Protein AF-A0A1H4MC48-F1 (afdb_monomer_lite)

Radius of gyration: 12.6 Å; chains: 1; bounding box: 34×26×32 Å

Sequence (63 aa):
MTSRFTELVVDRHDPERLAALWCAVLDFRVLDRGEKMVEIGSWGNEFDVVRTLAATAHAMPAA

pLDDT: mean 78.22, std 17.47, range [37.03, 96.94]

Secondary structure (DSSP, 8-state):
-----S------S-HHHHHHHHHHHH--EEEEE-SS-EEEE-SSTTSHHHHHHHTTTS-----

Foldseek 3Di:
DDDDDLDDDDDDPDQVVVQVVCCVPVVWDFDDDDPRHTDIDDPDDPNPVVVVVCVVVVPDDPD

Structure (mmCIF, N/CA/C/O backbone):
data_AF-A0A1H4MC48-F1
#
_entry.id   AF-A0A1H4MC48-F1
#
loop_
_atom_site.group_PDB
_atom_site.id
_atom_site.type_symbol
_atom_site.label_atom_id
_atom_site.label_alt_id
_atom_site.label_comp_id
_atom_site.label_asym_id
_atom_site.label_entity_id
_atom_site.label_seq_id
_atom_site.pdbx_PDB_ins_code
_atom_site.Cartn_x
_atom_site.Cartn_y
_atom_site.Cartn_z
_atom_site.occupancy
_atom_site.B_iso_or_equiv
_atom_site.auth_seq_id
_atom_site.auth_comp_id
_atom_site.auth_asym_id
_atom_site.auth_atom_id
_atom_site.pdbx_PDB_model_num
ATOM 1 N N . MET A 1 1 ? -8.773 5.295 23.069 1.00 69.69 1 MET A N 1
ATOM 2 C CA . MET A 1 1 ? -8.111 6.228 22.131 1.00 69.69 1 MET A CA 1
ATOM 3 C C . MET A 1 1 ? -8.331 5.707 20.731 1.00 69.69 1 MET A C 1
ATOM 5 O O . MET A 1 1 ? -8.258 4.498 20.551 1.00 69.69 1 MET A O 1
ATOM 9 N N . THR A 1 2 ? -8.592 6.597 19.781 1.00 78.31 2 THR A N 1
ATOM 10 C CA . THR A 1 2 ? -8.818 6.234 18.379 1.00 78.31 2 THR A CA 1
ATOM 11 C C . THR A 1 2 ? -7.968 7.158 17.521 1.00 78.31 2 THR A C 1
ATOM 13 O O . THR A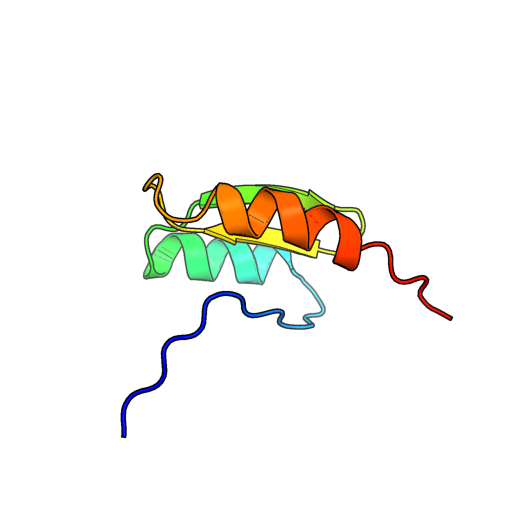 1 2 ? -8.022 8.372 17.710 1.00 78.31 2 THR A O 1
ATOM 16 N N . SER A 1 3 ? -7.190 6.588 16.605 1.00 79.88 3 SER A N 1
ATOM 17 C CA . SER A 1 3 ? -6.370 7.334 15.647 1.00 79.88 3 SER A CA 1
ATOM 18 C C . SER A 1 3 ? -6.844 7.017 14.235 1.00 79.88 3 SER A C 1
ATOM 20 O O . SER A 1 3 ? -7.167 5.868 13.935 1.00 79.88 3 SER A O 1
ATOM 22 N N . ARG A 1 4 ? -6.881 8.034 13.371 1.00 81.62 4 ARG A N 1
ATOM 23 C CA . ARG A 1 4 ? -7.112 7.885 11.932 1.00 81.62 4 ARG A CA 1
ATOM 24 C C . ARG A 1 4 ? -5.807 8.204 11.220 1.00 81.62 4 ARG A C 1
ATOM 26 O O . ARG A 1 4 ? -5.329 9.330 11.308 1.00 81.62 4 ARG A O 1
ATOM 33 N N . PHE A 1 5 ? -5.260 7.223 10.519 1.00 81.50 5 PHE A N 1
ATOM 34 C CA . PHE A 1 5 ? -4.153 7.442 9.597 1.00 81.50 5 PHE A CA 1
ATOM 35 C C . PHE A 1 5 ? -4.723 7.777 8.219 1.00 81.50 5 PHE A C 1
ATOM 37 O O . PHE A 1 5 ? -5.686 7.149 7.779 1.00 81.50 5 PHE A O 1
ATOM 44 N N . THR A 1 6 ? -4.169 8.799 7.573 1.00 81.19 6 THR A N 1
ATOM 45 C CA . THR A 1 6 ? -4.527 9.198 6.201 1.00 81.19 6 THR A CA 1
ATOM 46 C C . THR A 1 6 ? -3.553 8.637 5.174 1.00 81.19 6 THR A C 1
ATOM 48 O O . THR A 1 6 ? -3.95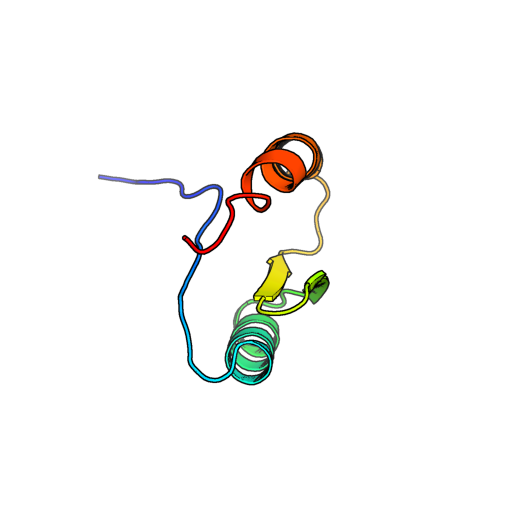2 8.381 4.047 1.00 81.19 6 THR A O 1
ATOM 51 N N . GLU A 1 7 ? -2.302 8.424 5.578 1.00 83.50 7 GLU A N 1
ATOM 52 C CA . GLU A 1 7 ? -1.225 7.879 4.759 1.00 83.50 7 GLU A CA 1
ATOM 53 C C . GLU A 1 7 ? -0.292 7.047 5.647 1.00 83.50 7 GLU A C 1
ATOM 55 O O . GLU A 1 7 ? -0.108 7.349 6.831 1.00 83.50 7 GLU A O 1
ATOM 60 N N . LEU A 1 8 ? 0.269 5.979 5.082 1.00 87.81 8 LEU A N 1
ATOM 61 C CA . LEU A 1 8 ? 1.236 5.112 5.741 1.00 87.81 8 LEU A CA 1
ATOM 62 C C . LEU A 1 8 ? 2.284 4.674 4.717 1.00 87.81 8 LEU A C 1
ATOM 64 O O . LEU A 1 8 ? 1.961 3.960 3.771 1.00 87.81 8 LEU A O 1
ATOM 68 N N . VAL A 1 9 ? 3.539 5.059 4.943 1.00 89.75 9 VAL A N 1
ATOM 69 C CA . VAL A 1 9 ? 4.681 4.624 4.131 1.00 89.75 9 VAL A CA 1
ATOM 70 C C . VAL A 1 9 ? 5.428 3.530 4.885 1.00 89.75 9 VAL A C 1
ATOM 72 O O . VAL A 1 9 ? 5.773 3.699 6.056 1.00 89.75 9 VAL A O 1
ATOM 75 N N . VAL A 1 10 ? 5.671 2.401 4.222 1.00 90.31 10 VAL A N 1
ATOM 76 C CA . VAL A 1 10 ? 6.371 1.250 4.805 1.00 90.31 10 VAL A CA 1
ATOM 77 C C . VAL A 1 10 ? 7.555 0.889 3.918 1.00 90.31 10 VAL A C 1
ATOM 79 O O . VAL A 1 10 ? 7.365 0.458 2.784 1.00 90.31 10 VAL A O 1
ATOM 82 N N . ASP A 1 11 ? 8.772 1.026 4.445 1.00 89.38 11 ASP A N 1
ATOM 83 C CA . ASP A 1 11 ? 9.984 0.622 3.731 1.00 89.38 11 ASP A CA 1
ATOM 84 C C . ASP A 1 11 ? 10.137 -0.910 3.740 1.00 89.38 11 ASP A C 1
ATOM 86 O O . ASP A 1 11 ? 10.133 -1.569 4.789 1.00 89.38 11 ASP A O 1
ATOM 90 N N . ARG A 1 12 ? 10.221 -1.505 2.549 1.00 83.31 12 ARG A N 1
ATOM 91 C CA . ARG A 1 12 ? 10.334 -2.951 2.337 1.00 83.31 12 ARG A CA 1
ATOM 92 C C . ARG A 1 12 ? 11.270 -3.241 1.178 1.00 83.31 12 ARG A C 1
ATOM 94 O O .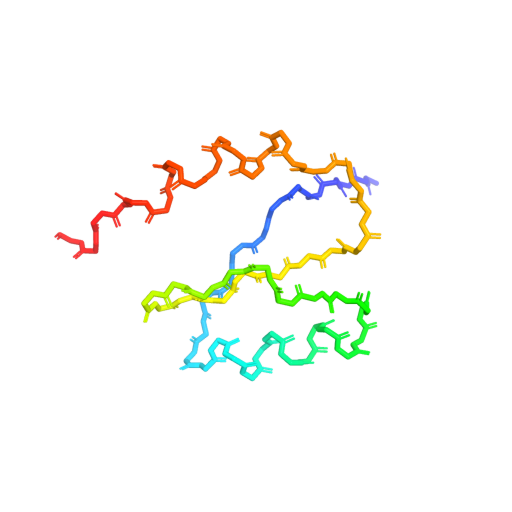 ARG A 1 12 ? 11.234 -2.581 0.153 1.00 83.31 12 ARG A O 1
ATOM 101 N N . HIS A 1 13 ? 11.995 -4.353 1.302 1.00 88.31 13 HIS A N 1
ATOM 102 C CA . HIS A 1 13 ? 12.857 -4.868 0.236 1.00 88.31 13 HIS A CA 1
ATOM 103 C C . HIS A 1 13 ? 12.092 -5.201 -1.063 1.00 88.31 13 HIS A C 1
ATOM 105 O O . HIS A 1 13 ? 12.668 -5.144 -2.142 1.00 88.31 13 HIS A O 1
ATOM 111 N N . ASP A 1 14 ? 10.818 -5.598 -0.973 1.00 92.88 14 ASP A N 1
ATOM 112 C CA . ASP A 1 14 ? 9.982 -5.919 -2.137 1.00 92.88 14 ASP A CA 1
ATOM 113 C C . ASP A 1 14 ? 8.614 -5.223 -1.999 1.00 92.88 14 ASP A C 1
ATOM 115 O O . ASP A 1 14 ? 7.731 -5.737 -1.293 1.00 92.88 14 ASP A O 1
ATOM 119 N N . PRO A 1 15 ? 8.452 -4.027 -2.595 1.00 93.44 15 PRO A N 1
ATOM 120 C CA . PRO A 1 15 ? 7.229 -3.240 -2.472 1.00 93.44 15 PRO A CA 1
ATOM 121 C C . PRO A 1 15 ? 6.047 -3.850 -3.241 1.00 93.44 15 PRO A C 1
ATOM 123 O O . PRO A 1 15 ? 4.917 -3.767 -2.763 1.00 93.44 15 PRO A O 1
ATOM 126 N N . GLU A 1 16 ? 6.276 -4.540 -4.363 1.00 95.12 16 GLU A N 1
ATOM 127 C CA . GLU A 1 16 ? 5.210 -5.199 -5.139 1.00 95.12 16 GLU A CA 1
ATOM 128 C C . GLU A 1 16 ? 4.593 -6.360 -4.357 1.00 95.12 16 GLU A C 1
ATOM 130 O O . GLU A 1 16 ? 3.371 -6.518 -4.309 1.00 95.12 16 GLU A O 1
ATOM 135 N N . ARG A 1 17 ? 5.422 -7.153 -3.669 1.00 95.56 17 ARG A N 1
ATOM 136 C CA . ARG A 1 17 ? 4.915 -8.246 -2.833 1.00 95.56 17 ARG A CA 1
ATOM 137 C C . ARG A 1 17 ? 4.118 -7.738 -1.634 1.00 95.56 17 ARG A C 1
ATOM 139 O O . ARG A 1 17 ? 3.129 -8.370 -1.257 1.00 95.56 17 ARG A O 1
ATOM 146 N N . LEU A 1 18 ? 4.529 -6.618 -1.032 1.00 95.19 18 LEU A N 1
ATOM 147 C CA . LEU A 1 18 ? 3.745 -5.993 0.034 1.00 95.19 18 LEU A CA 1
ATOM 148 C C . LEU A 1 18 ? 2.416 -5.460 -0.520 1.00 95.19 18 LEU A C 1
ATOM 150 O O . LEU A 1 18 ? 1.371 -5.745 0.058 1.00 95.19 18 LEU A O 1
ATOM 154 N N . ALA A 1 19 ? 2.436 -4.764 -1.656 1.00 95.31 19 ALA A N 1
ATOM 155 C CA . ALA A 1 19 ? 1.229 -4.261 -2.302 1.00 95.31 19 ALA A CA 1
ATOM 156 C C . ALA A 1 19 ? 0.240 -5.391 -2.622 1.00 95.31 19 ALA A C 1
ATOM 158 O O . ALA A 1 19 ? -0.933 -5.293 -2.272 1.00 95.31 19 ALA A O 1
ATOM 159 N N . ALA A 1 20 ? 0.710 -6.503 -3.197 1.00 96.25 20 ALA A N 1
ATOM 160 C CA . ALA A 1 20 ? -0.128 -7.662 -3.504 1.00 96.25 20 ALA A CA 1
ATOM 161 C C . ALA A 1 20 ? -0.829 -8.231 -2.259 1.00 96.25 20 ALA A C 1
ATOM 163 O O . ALA A 1 20 ? -2.016 -8.555 -2.313 1.00 96.25 20 ALA A O 1
ATOM 164 N N . LEU A 1 21 ? -0.120 -8.312 -1.127 1.00 95.94 21 LEU A N 1
ATOM 165 C CA . LEU A 1 21 ? -0.700 -8.750 0.144 1.00 95.94 21 LEU A CA 1
ATOM 166 C C . LEU A 1 21 ? -1.832 -7.818 0.592 1.00 95.94 21 LEU A C 1
ATOM 168 O O . LEU A 1 21 ? -2.914 -8.285 0.938 1.00 95.94 21 LEU A O 1
ATOM 172 N N . TRP A 1 22 ? -1.588 -6.509 0.594 1.00 94.38 22 TRP A N 1
ATOM 173 C CA . TRP A 1 22 ? -2.556 -5.530 1.089 1.00 94.38 22 TRP A CA 1
ATOM 174 C C . TRP A 1 22 ? -3.770 -5.406 0.165 1.00 94.38 22 TRP A C 1
ATOM 176 O O . TRP A 1 22 ? -4.897 -5.336 0.649 1.00 94.38 22 TRP A O 1
ATOM 186 N N . CYS A 1 23 ? -3.564 -5.482 -1.150 1.00 95.00 23 CYS A N 1
ATOM 187 C CA . CYS A 1 23 ? -4.646 -5.584 -2.126 1.00 95.00 23 CYS A CA 1
ATOM 188 C C . CYS A 1 23 ? -5.517 -6.823 -1.871 1.00 95.00 23 CYS A C 1
ATOM 190 O O . CYS A 1 23 ? -6.738 -6.722 -1.886 1.00 95.00 23 CYS A O 1
ATOM 192 N N . ALA A 1 24 ? -4.912 -7.976 -1.568 1.00 96.06 24 ALA A N 1
ATOM 193 C CA . ALA A 1 24 ? -5.658 -9.206 -1.311 1.00 96.06 24 ALA A CA 1
ATOM 194 C C . ALA A 1 24 ? -6.456 -9.184 0.005 1.00 96.06 24 ALA A C 1
ATOM 196 O O . ALA A 1 24 ? -7.551 -9.737 0.057 1.00 96.06 24 ALA A O 1
ATOM 197 N N . VAL A 1 25 ? -5.919 -8.582 1.072 1.00 96.94 25 VAL A N 1
ATOM 198 C CA . VAL A 1 25 ? -6.547 -8.630 2.410 1.00 96.94 25 VAL A CA 1
ATOM 199 C C . VAL A 1 25 ? -7.482 -7.458 2.705 1.00 96.94 25 VAL A C 1
ATOM 201 O O . VAL A 1 25 ? -8.403 -7.618 3.502 1.00 96.94 25 VAL A O 1
ATOM 204 N N . LEU A 1 26 ? -7.259 -6.293 2.088 1.00 91.69 26 LEU A N 1
ATOM 205 C CA . LEU A 1 26 ? -8.044 -5.072 2.319 1.00 91.69 26 LEU A CA 1
ATOM 206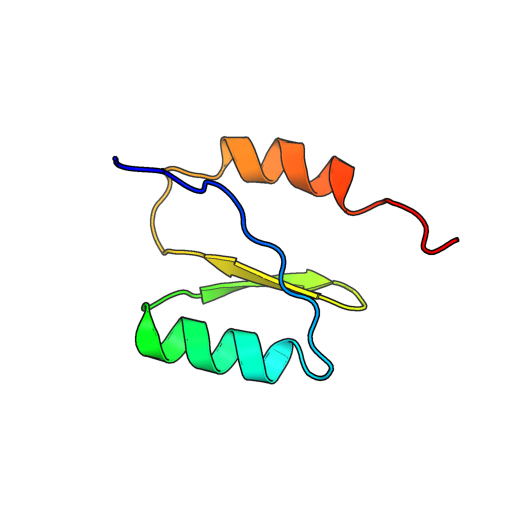 C C . LEU A 1 26 ? -8.885 -4.648 1.107 1.00 91.69 26 LEU A C 1
ATOM 208 O O . LEU A 1 26 ? -9.547 -3.615 1.177 1.00 91.69 26 LEU A O 1
ATOM 212 N N . ASP A 1 27 ? -8.840 -5.406 0.005 1.00 91.25 27 ASP A N 1
ATOM 213 C CA . ASP A 1 27 ? -9.444 -5.037 -1.288 1.00 91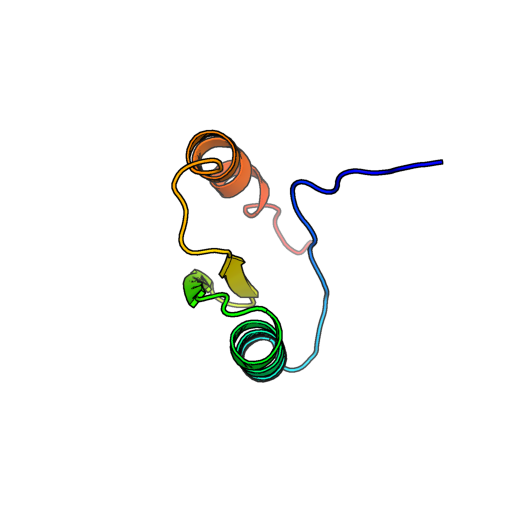.25 27 ASP A CA 1
ATOM 214 C C . ASP A 1 27 ? -8.947 -3.673 -1.812 1.00 91.25 27 ASP A C 1
ATOM 216 O O . ASP A 1 27 ? -9.662 -2.880 -2.429 1.00 91.25 27 ASP A O 1
ATOM 220 N N . PHE A 1 28 ? -7.680 -3.366 -1.524 1.00 91.75 28 PHE A N 1
ATOM 221 C CA . PHE A 1 28 ? -7.001 -2.207 -2.095 1.00 91.75 28 PHE A CA 1
ATOM 222 C C . PHE A 1 28 ? -6.594 -2.482 -3.544 1.00 91.75 28 PHE A C 1
ATOM 224 O O . PHE A 1 28 ? -6.536 -3.624 -4.004 1.00 91.75 28 PHE A O 1
ATOM 231 N N . ARG A 1 29 ? -6.288 -1.416 -4.280 1.00 92.38 29 ARG A N 1
ATOM 232 C CA . ARG A 1 29 ? -5.764 -1.489 -5.644 1.00 92.38 29 ARG A CA 1
ATOM 233 C C . ARG A 1 29 ? -4.482 -0.696 -5.753 1.00 92.38 29 ARG A C 1
ATOM 235 O O . ARG A 1 29 ? -4.312 0.295 -5.049 1.00 92.38 29 ARG A O 1
ATOM 242 N N . VAL A 1 30 ? -3.618 -1.124 -6.669 1.00 93.25 30 VAL A N 1
ATOM 243 C CA . VAL A 1 30 ? -2.455 -0.332 -7.067 1.00 93.25 30 VAL A CA 1
ATOM 244 C C . VAL A 1 30 ? -2.939 0.912 -7.793 1.00 93.25 30 VAL A C 1
ATOM 246 O O . VAL A 1 30 ? -3.743 0.819 -8.722 1.00 93.25 30 VAL A O 1
ATOM 249 N N . LEU A 1 31 ? -2.457 2.054 -7.329 1.00 90.50 31 LEU A N 1
ATOM 250 C CA . LEU A 1 31 ? -2.813 3.377 -7.823 1.00 90.50 31 LEU A CA 1
ATOM 251 C C . LEU A 1 31 ? -1.699 3.918 -8.704 1.00 90.50 31 LEU A C 1
ATOM 253 O O . LEU A 1 31 ? -1.969 4.386 -9.805 1.00 90.50 31 LEU A O 1
ATOM 257 N N . ASP A 1 32 ? -0.462 3.785 -8.224 1.00 89.62 32 ASP A N 1
ATOM 258 C CA . ASP A 1 32 ? 0.734 4.228 -8.921 1.00 89.62 32 ASP A CA 1
ATOM 259 C C . ASP A 1 32 ? 1.936 3.321 -8.625 1.00 89.62 32 ASP A C 1
ATOM 261 O O . ASP A 1 32 ? 1.992 2.611 -7.613 1.00 89.62 32 ASP A O 1
ATOM 265 N N . ARG A 1 33 ? 2.901 3.340 -9.544 1.00 92.19 33 ARG A N 1
ATOM 266 C CA . ARG A 1 33 ? 4.189 2.659 -9.433 1.00 92.19 33 ARG A CA 1
ATOM 267 C C . ARG A 1 33 ? 5.301 3.662 -9.696 1.00 92.19 33 ARG A C 1
ATOM 269 O O . ARG A 1 33 ? 5.532 4.049 -10.839 1.00 92.19 33 ARG A O 1
ATOM 276 N N . GLY A 1 34 ? 6.013 4.024 -8.635 1.00 87.44 34 GLY A N 1
ATOM 277 C CA . GLY A 1 34 ? 7.225 4.832 -8.709 1.00 87.44 34 GLY A CA 1
ATOM 278 C C . GLY A 1 34 ? 8.483 3.970 -8.834 1.00 87.44 34 GLY A C 1
ATOM 279 O O . GLY A 1 34 ? 8.432 2.745 -8.756 1.00 87.44 34 GLY A O 1
ATOM 280 N N . GLU A 1 35 ? 9.650 4.607 -8.962 1.00 85.44 35 GLU A N 1
ATOM 281 C CA . GLU A 1 35 ? 10.929 3.897 -9.147 1.00 85.44 35 GLU A CA 1
ATOM 282 C C . GLU A 1 35 ? 11.273 2.921 -8.008 1.00 85.44 35 GLU A C 1
ATOM 284 O O . GLU A 1 35 ? 11.958 1.923 -8.232 1.00 85.44 35 GLU A O 1
ATOM 289 N N . LYS A 1 36 ? 10.829 3.204 -6.777 1.00 87.75 36 LYS A N 1
ATOM 290 C CA . LYS A 1 36 ? 11.147 2.405 -5.577 1.00 87.75 36 LYS A CA 1
ATOM 291 C C . LYS A 1 36 ? 9.952 2.182 -4.653 1.00 87.75 36 LYS A C 1
ATOM 293 O O . LYS A 1 36 ? 10.125 1.731 -3.524 1.00 87.75 36 LYS A O 1
ATOM 298 N N . MET A 1 37 ? 8.745 2.506 -5.107 1.00 90.12 37 MET A N 1
ATOM 299 C CA . MET A 1 37 ? 7.538 2.396 -4.297 1.00 90.12 37 MET A CA 1
ATOM 300 C C . MET A 1 37 ? 6.343 1.952 -5.129 1.00 90.12 37 MET A C 1
ATOM 302 O O . MET A 1 37 ? 6.283 2.180 -6.335 1.00 90.12 37 MET A O 1
ATOM 306 N N . VAL A 1 38 ? 5.366 1.364 -4.448 1.00 94.25 38 VAL A N 1
ATOM 307 C CA . VAL A 1 38 ? 4.055 1.059 -5.014 1.00 94.25 38 VAL A CA 1
ATOM 308 C C . VAL A 1 38 ? 3.018 1.731 -4.131 1.00 94.25 38 VAL A C 1
ATOM 310 O O . VAL A 1 38 ? 2.960 1.459 -2.931 1.00 94.25 38 VAL A O 1
ATOM 313 N N . GLU A 1 39 ? 2.215 2.614 -4.716 1.00 92.69 39 GLU A N 1
ATOM 314 C CA . GLU A 1 39 ? 1.097 3.242 -4.022 1.00 92.69 39 GLU A CA 1
ATOM 315 C C . GLU A 1 39 ? -0.146 2.356 -4.145 1.00 92.69 39 GLU A C 1
ATOM 317 O O . GLU A 1 39 ? -0.503 1.900 -5.237 1.00 92.69 39 GLU A O 1
ATOM 322 N N . ILE A 1 40 ? -0.828 2.122 -3.023 1.00 92.38 40 ILE A N 1
ATOM 323 C CA . ILE A 1 40 ? -2.080 1.364 -2.965 1.00 92.38 40 ILE A CA 1
ATOM 324 C C . ILE A 1 40 ? -3.144 2.133 -2.187 1.00 92.38 40 ILE A C 1
ATOM 326 O O . ILE A 1 40 ? -2.835 2.894 -1.273 1.00 92.38 40 ILE A O 1
ATOM 330 N N . GLY A 1 41 ? -4.416 1.891 -2.493 1.00 90.12 41 GLY A N 1
ATOM 331 C CA . GLY A 1 41 ? -5.516 2.459 -1.718 1.00 90.12 41 GLY A CA 1
ATOM 332 C C . GLY A 1 41 ? -6.869 1.848 -2.044 1.00 90.12 41 GLY A C 1
ATOM 333 O O . GLY A 1 41 ? -6.991 1.006 -2.935 1.00 90.12 41 GLY A O 1
ATOM 334 N N . SER A 1 42 ? -7.893 2.263 -1.299 1.00 87.31 42 SER A N 1
ATOM 335 C CA . SER A 1 42 ? -9.258 1.768 -1.470 1.00 87.31 42 SER A CA 1
ATOM 336 C C . SER A 1 42 ? -9.924 2.307 -2.739 1.00 87.31 42 SER A C 1
ATOM 338 O O . SER A 1 42 ? -9.578 3.368 -3.268 1.00 87.31 42 SER A O 1
ATOM 340 N N . TRP A 1 43 ? -10.920 1.564 -3.223 1.00 70.00 43 TRP A N 1
ATOM 341 C CA . TRP A 1 43 ? -11.780 1.973 -4.329 1.00 70.00 43 TRP A CA 1
ATOM 342 C C . TRP A 1 43 ? -12.900 2.875 -3.787 1.00 70.00 43 TRP A C 1
ATOM 344 O O . TRP A 1 43 ? -13.975 2.407 -3.425 1.00 70.00 43 TRP A O 1
ATOM 354 N N . GLY A 1 44 ? -12.627 4.170 -3.627 1.00 62.31 44 GLY A N 1
ATOM 355 C CA . GLY A 1 44 ? -13.605 5.106 -3.071 1.00 62.31 44 GLY A CA 1
ATOM 356 C C . GLY A 1 44 ? -13.048 6.517 -2.936 1.00 62.31 44 GLY A C 1
ATOM 357 O O . GLY A 1 44 ? -12.036 6.739 -2.279 1.00 62.31 44 GLY A O 1
ATOM 358 N N . ASN A 1 45 ? -13.731 7.457 -3.579 1.00 54.78 45 ASN A N 1
ATOM 359 C CA . ASN A 1 45 ? -13.311 8.805 -3.964 1.00 54.78 45 ASN A CA 1
ATOM 360 C C . ASN A 1 45 ? -13.077 9.817 -2.815 1.00 54.78 45 ASN A C 1
ATOM 362 O O . ASN A 1 45 ? -13.221 11.018 -3.021 1.00 54.78 45 ASN A O 1
ATOM 366 N N . GLU A 1 46 ? -12.752 9.380 -1.597 1.00 56.62 46 GLU A N 1
ATOM 367 C CA . GLU A 1 46 ? -12.645 10.288 -0.440 1.00 56.62 46 GLU A CA 1
ATOM 368 C C . GLU A 1 46 ? -11.228 10.844 -0.207 1.00 56.62 46 GLU A C 1
ATOM 370 O O . GLU A 1 46 ? -11.039 11.708 0.648 1.00 56.62 46 GLU A O 1
ATOM 375 N N . PHE A 1 47 ? -10.228 10.386 -0.971 1.00 57.28 47 PHE A N 1
ATOM 376 C CA . PHE A 1 47 ? -8.810 10.695 -0.723 1.00 57.28 47 PHE A CA 1
ATOM 377 C C . PHE A 1 47 ? -8.069 11.394 -1.876 1.00 57.28 47 PHE A C 1
ATOM 379 O O . PHE A 1 47 ? -6.889 11.709 -1.722 1.00 57.28 47 PHE A O 1
ATOM 386 N N . ASP A 1 48 ? -8.735 11.713 -2.990 1.00 60.09 48 ASP A N 1
ATOM 387 C CA . ASP A 1 48 ? -8.092 12.349 -4.160 1.00 60.09 48 ASP A CA 1
ATOM 388 C C . ASP A 1 48 ? -7.434 13.705 -3.840 1.00 60.09 48 ASP A C 1
ATOM 390 O O . ASP A 1 48 ? -6.391 14.062 -4.396 1.00 60.09 48 ASP A O 1
ATOM 394 N N . VAL A 1 49 ? -7.991 14.449 -2.879 1.00 58.06 49 VAL A N 1
ATOM 395 C CA . VAL A 1 49 ? -7.437 15.744 -2.450 1.00 58.06 49 VAL A CA 1
ATOM 396 C C . VAL A 1 49 ? -6.107 15.574 -1.708 1.00 58.06 49 VAL A C 1
ATOM 398 O O . VAL A 1 49 ? -5.187 16.359 -1.916 1.00 58.06 49 VAL A O 1
ATOM 401 N N . VAL A 1 50 ? -5.969 14.537 -0.874 1.00 62.28 50 VAL A N 1
ATOM 402 C CA . VAL A 1 50 ? -4.717 14.265 -0.144 1.00 62.28 50 VAL A CA 1
ATOM 403 C C . VAL A 1 50 ? -3.636 13.770 -1.106 1.00 62.28 50 VAL A C 1
ATOM 405 O O . VAL A 1 50 ? -2.502 14.237 -1.028 1.00 62.28 50 VAL A O 1
ATOM 408 N N . ARG A 1 51 ? -3.994 12.912 -2.073 1.00 60.66 51 ARG A N 1
ATOM 409 C CA . ARG A 1 51 ? -3.062 12.414 -3.104 1.00 60.66 51 ARG A CA 1
ATOM 410 C C . ARG A 1 51 ? -2.443 13.530 -3.938 1.00 60.66 51 ARG A C 1
ATOM 412 O O . ARG A 1 51 ? -1.236 13.533 -4.158 1.00 60.66 51 ARG A O 1
ATOM 419 N N . THR A 1 52 ? -3.254 14.510 -4.342 1.00 60.88 52 THR A N 1
ATOM 420 C CA . THR A 1 52 ? -2.782 15.661 -5.131 1.00 60.88 52 THR A CA 1
ATOM 421 C C . THR A 1 52 ? -1.708 16.466 -4.387 1.00 60.88 52 THR A C 1
ATOM 423 O O . THR A 1 52 ? -0.803 17.012 -5.008 1.00 60.88 52 THR A O 1
ATOM 426 N N . LEU A 1 53 ? -1.7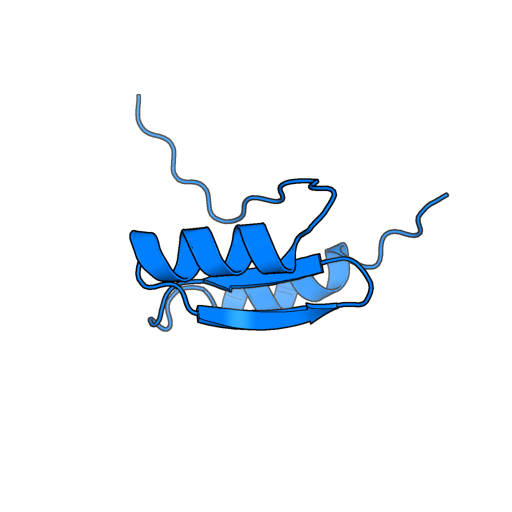78 16.524 -3.053 1.00 60.78 53 LEU A N 1
ATOM 427 C CA . LEU A 1 53 ? -0.819 17.259 -2.226 1.00 60.78 53 LEU A CA 1
ATOM 428 C C . LEU A 1 53 ? 0.428 16.417 -1.887 1.00 60.78 53 LEU A C 1
ATOM 430 O O . LEU A 1 53 ? 1.535 16.960 -1.851 1.00 60.78 53 LEU A O 1
ATOM 434 N N . ALA A 1 54 ? 0.266 15.104 -1.681 1.00 58.84 54 ALA A N 1
ATOM 435 C CA . ALA A 1 54 ? 1.332 14.175 -1.291 1.00 58.84 54 ALA A CA 1
ATOM 436 C C . ALA A 1 54 ? 2.297 13.802 -2.433 1.00 58.84 54 ALA A C 1
ATOM 438 O O . ALA A 1 54 ? 3.486 13.611 -2.177 1.00 58.84 54 ALA A O 1
ATOM 439 N N . ALA A 1 55 ? 1.845 13.790 -3.694 1.00 56.84 55 ALA A N 1
ATOM 440 C CA . ALA A 1 55 ? 2.714 13.557 -4.859 1.00 56.84 55 ALA A CA 1
ATOM 441 C C . ALA A 1 55 ? 3.908 14.537 -4.923 1.00 56.84 55 ALA A C 1
ATOM 443 O O . ALA A 1 55 ? 4.991 14.194 -5.392 1.00 56.84 55 ALA A O 1
ATOM 444 N N . THR A 1 56 ? 3.746 15.742 -4.371 1.00 51.78 56 THR A N 1
ATOM 445 C CA . THR A 1 56 ? 4.814 16.745 -4.226 1.00 51.78 56 THR A CA 1
ATOM 446 C C . THR A 1 56 ? 5.829 16.426 -3.120 1.00 51.78 56 THR A C 1
ATOM 448 O O . THR A 1 56 ? 6.942 16.941 -3.153 1.00 51.78 56 THR A O 1
ATOM 451 N N . ALA A 1 57 ? 5.471 15.596 -2.136 1.00 53.81 57 ALA A N 1
ATOM 452 C CA . ALA A 1 57 ? 6.302 15.279 -0.973 1.00 53.81 57 ALA A CA 1
ATOM 453 C C . ALA A 1 57 ? 7.216 14.058 -1.188 1.00 53.81 57 ALA A C 1
ATOM 455 O O . ALA A 1 57 ? 8.279 13.985 -0.573 1.00 53.81 57 ALA A O 1
ATOM 456 N N . HIS A 1 58 ? 6.854 13.124 -2.079 1.00 52.41 58 HIS A N 1
ATOM 457 C CA . HIS A 1 58 ? 7.691 11.951 -2.380 1.00 52.41 58 HIS A CA 1
ATOM 458 C C . HIS A 1 58 ? 8.938 12.287 -3.227 1.00 52.41 58 HIS A C 1
ATOM 460 O O . HIS A 1 58 ? 9.855 11.479 -3.330 1.00 52.41 58 HIS A O 1
ATOM 466 N N . ALA A 1 59 ? 9.038 13.509 -3.763 1.00 55.69 59 ALA A N 1
ATOM 467 C CA . ALA A 1 59 ? 10.237 14.041 -4.420 1.00 55.69 59 ALA A CA 1
ATOM 468 C C . ALA A 1 59 ? 11.323 14.513 -3.422 1.00 55.69 59 ALA A C 1
ATOM 470 O O . ALA A 1 59 ? 12.011 15.507 -3.654 1.00 55.69 59 ALA A O 1
ATOM 471 N N . MET A 1 60 ? 11.478 13.823 -2.291 1.00 44.06 60 MET A N 1
ATOM 472 C CA . MET A 1 60 ? 12.627 14.010 -1.405 1.00 44.06 60 MET A CA 1
ATOM 473 C C . MET A 1 60 ? 13.829 13.267 -2.011 1.00 44.06 60 MET A C 1
ATOM 475 O O . MET A 1 60 ? 13.735 12.053 -2.214 1.00 44.06 60 MET A O 1
ATOM 479 N N . PRO A 1 61 ? 14.957 13.939 -2.312 1.00 39.66 61 PRO A N 1
ATOM 480 C CA . PRO A 1 61 ? 16.122 13.258 -2.851 1.00 39.66 61 PRO A CA 1
ATOM 481 C C . PRO A 1 61 ? 16.666 12.303 -1.786 1.00 39.66 61 PRO A C 1
ATOM 483 O O . PRO A 1 61 ? 16.796 12.652 -0.610 1.00 39.66 61 PRO A O 1
ATOM 486 N N . ALA A 1 62 ? 16.968 11.075 -2.197 1.00 47.03 62 ALA A N 1
ATOM 487 C CA . ALA A 1 62 ? 17.753 10.169 -1.381 1.00 47.03 62 ALA A CA 1
ATOM 488 C C . ALA A 1 62 ? 19.206 10.674 -1.364 1.00 47.03 62 ALA A C 1
ATOM 490 O O . ALA A 1 62 ? 19.980 10.294 -2.237 1.00 47.03 62 ALA A O 1
ATOM 491 N N . ALA A 1 63 ? 19.519 11.482 -0.342 1.00 37.03 63 ALA A N 1
ATOM 492 C CA . ALA A 1 63 ? 20.826 12.070 -0.015 1.00 37.03 63 ALA A CA 1
ATOM 493 C C . ALA A 1 63 ? 21.365 13.153 -0.969 1.00 37.03 63 ALA A C 1
ATOM 495 O O . ALA A 1 63 ? 21.229 13.028 -2.205 1.00 37.03 63 ALA A O 1
#